Protein AF-V8QLV9-F1 (afdb_monomer)

Nearest PDB structures (foldseek):
  8jwd-assembly1_A  TM=4.977E-01  e=1.646E+00  Escherichia coli O157:H7
  7sqc-assembly1_C3  TM=2.926E-01  e=8.212E+00  Chlamydomonas reinhardtii

Foldseek 3Di:
DLVCLLVLLVVLLVDLQVWQDPVSLVSNVVSLVVVLVLCVPPPVCPVLNVLSVQLVVLSVVCNVCSVVRHRDDPSSSVSSVSNSVSSVVCSVVSVVVVVVVVVVVVVVVVVVVVVD

Solvent-accessible surface area (backbone atoms only — not comparable to full-atom values): 6246 Å² total; per-residue (Å²): 118,68,75,48,48,50,49,48,30,49,52,18,47,55,43,34,74,75,42,45,37,62,67,33,47,49,50,31,53,51,44,52,52,53,50,49,64,73,35,71,86,42,79,92,35,54,68,58,54,56,51,37,55,51,13,52,52,29,49,63,63,41,50,64,37,30,76,69,61,35,71,71,53,66,87,39,49,51,40,38,50,54,36,50,51,49,44,61,67,44,52,66,52,52,53,51,52,52,51,53,53,51,51,54,50,53,54,50,53,52,54,55,62,72,73,109

Mean predicted aligned error: 6.53 Å

Structure (mmCIF, N/CA/C/O backbone):
data_AF-V8QLV9-F1
#
_entry.id   AF-V8QLV9-F1
#
loop_
_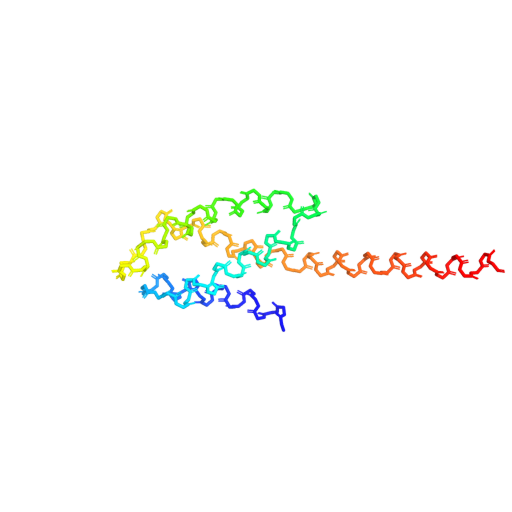atom_site.group_PDB
_atom_site.id
_atom_site.type_symbol
_atom_site.label_atom_id
_atom_site.label_alt_id
_atom_site.label_comp_id
_atom_site.label_asym_id
_atom_site.label_entity_id
_atom_site.label_seq_id
_atom_site.pdbx_PDB_ins_code
_atom_site.Cartn_x
_atom_site.Cartn_y
_atom_site.Cartn_z
_atom_site.occupancy
_atom_site.B_iso_or_equiv
_atom_site.auth_seq_id
_atom_site.auth_comp_id
_atom_site.auth_asym_id
_atom_site.auth_atom_id
_atom_site.pdbx_PDB_model_num
ATOM 1 N N . MET A 1 1 ? 0.088 -15.691 -8.518 1.00 53.34 1 MET A N 1
ATOM 2 C CA . MET A 1 1 ? 1.000 -14.875 -7.690 1.00 53.34 1 MET A CA 1
ATOM 3 C C . MET A 1 1 ? 0.951 -13.373 -7.995 1.00 53.34 1 MET A C 1
ATOM 5 O O . MET A 1 1 ? 1.100 -12.606 -7.061 1.00 53.34 1 MET A O 1
ATOM 9 N N . ARG A 1 2 ? 0.725 -12.909 -9.241 1.00 53.69 2 ARG A N 1
ATOM 10 C CA . ARG A 1 2 ? 0.688 -11.457 -9.559 1.00 53.69 2 ARG A CA 1
ATOM 11 C C . ARG A 1 2 ? -0.672 -10.791 -9.329 1.00 53.69 2 ARG A C 1
ATOM 13 O O . ARG A 1 2 ? -0.755 -9.826 -8.585 1.00 53.69 2 ARG A O 1
ATOM 20 N N . GLY A 1 3 ? -1.747 -11.375 -9.866 1.00 58.56 3 GLY A N 1
ATOM 21 C CA . GLY A 1 3 ? -3.117 -10.923 -9.573 1.00 58.56 3 GLY A CA 1
ATOM 22 C C . GLY A 1 3 ? -3.504 -11.063 -8.097 1.00 58.56 3 GLY A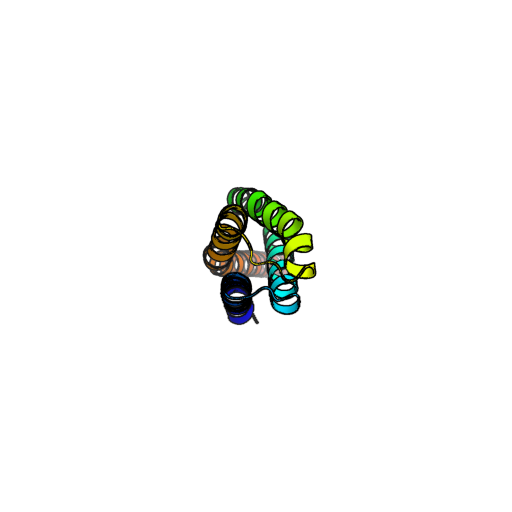 C 1
ATOM 23 O O . GLY A 1 3 ? -4.409 -10.380 -7.637 1.00 58.56 3 GLY A O 1
ATOM 24 N N . THR A 1 4 ? -2.785 -11.901 -7.343 1.00 72.94 4 THR A N 1
ATOM 25 C CA . THR A 1 4 ? -2.970 -12.020 -5.895 1.00 72.94 4 THR A CA 1
ATOM 26 C C . THR A 1 4 ? -2.432 -10.800 -5.156 1.00 72.94 4 THR A C 1
ATOM 28 O O . THR A 1 4 ? -3.107 -10.360 -4.256 1.00 72.94 4 THR A O 1
ATOM 31 N N . VAL A 1 5 ? -1.331 -10.158 -5.565 1.00 82.62 5 VAL A N 1
ATOM 32 C CA . VAL A 1 5 ? -0.765 -9.012 -4.812 1.00 82.62 5 VAL A CA 1
ATOM 33 C C . VAL A 1 5 ? -1.672 -7.781 -4.851 1.00 82.62 5 VAL A C 1
ATOM 35 O O . VAL A 1 5 ? -1.957 -7.205 -3.807 1.00 82.62 5 VAL A O 1
ATOM 38 N N . ALA A 1 6 ? -2.149 -7.384 -6.036 1.00 86.12 6 ALA A N 1
ATOM 39 C CA . ALA A 1 6 ? -3.104 -6.276 -6.166 1.00 86.12 6 ALA A CA 1
ATOM 40 C C . ALA A 1 6 ? -4.391 -6.548 -5.382 1.00 86.12 6 ALA A C 1
ATOM 42 O O . ALA A 1 6 ? -4.874 -5.702 -4.627 1.00 86.12 6 ALA A O 1
ATOM 43 N N . LEU A 1 7 ? -4.926 -7.761 -5.538 1.00 88.62 7 LEU A N 1
ATOM 44 C CA . LEU A 1 7 ? -6.127 -8.186 -4.838 1.00 88.62 7 LEU A CA 1
ATOM 45 C C . LEU A 1 7 ? -5.909 -8.228 -3.321 1.00 88.62 7 LEU A C 1
ATOM 47 O O . LEU A 1 7 ? -6.744 -7.720 -2.584 1.00 88.62 7 LEU A O 1
ATOM 51 N N . ASP A 1 8 ? -4.786 -8.768 -2.855 1.00 88.94 8 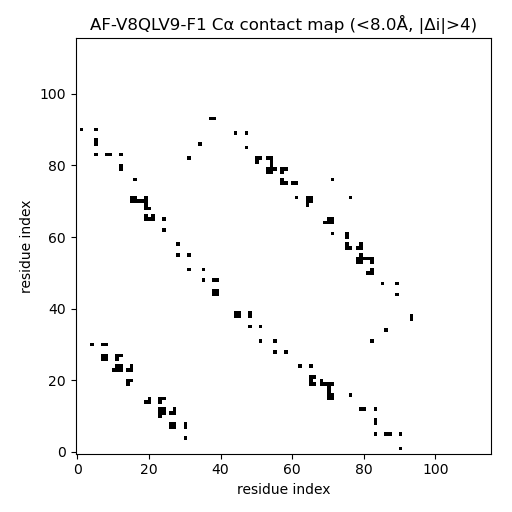ASP A N 1
ATOM 52 C CA . ASP A 1 8 ? -4.430 -8.887 -1.441 1.00 88.94 8 ASP A CA 1
ATOM 53 C C . ASP A 1 8 ? -4.260 -7.505 -0.810 1.00 88.94 8 ASP A C 1
ATOM 55 O O . ASP A 1 8 ? -4.801 -7.261 0.267 1.00 88.94 8 ASP A O 1
ATOM 59 N N . ALA A 1 9 ? -3.590 -6.574 -1.495 1.00 93.12 9 ALA A N 1
ATOM 60 C CA . ALA A 1 9 ? -3.457 -5.193 -1.045 1.00 93.12 9 ALA A CA 1
ATOM 61 C C . ALA A 1 9 ? -4.819 -4.489 -0.969 1.00 93.12 9 ALA A C 1
ATOM 63 O O . ALA A 1 9 ? -5.118 -3.810 0.015 1.00 93.12 9 ALA A O 1
ATOM 64 N N . ARG A 1 10 ? -5.685 -4.679 -1.971 1.00 94.25 10 ARG A N 1
ATOM 65 C CA . ARG A 1 10 ? -7.025 -4.083 -1.974 1.00 94.25 10 ARG A CA 1
ATOM 66 C C . ARG A 1 10 ? -7.928 -4.672 -0.895 1.00 94.25 10 ARG A C 1
ATOM 68 O O . ARG A 1 10 ? -8.606 -3.920 -0.201 1.00 94.25 10 ARG A O 1
ATOM 75 N N . LEU A 1 11 ? -7.914 -5.990 -0.716 1.00 94.69 11 LEU A N 1
ATOM 76 C CA . LEU A 1 11 ? -8.666 -6.656 0.346 1.00 94.69 11 LEU A CA 1
ATOM 77 C C . LEU A 1 11 ? -8.166 -6.218 1.722 1.00 94.69 11 LEU A C 1
ATOM 79 O O . LEU A 1 11 ? -8.973 -5.864 2.576 1.00 94.69 11 LEU A O 1
ATOM 83 N N . ALA A 1 12 ? -6.849 -6.179 1.924 1.00 95.69 12 ALA A N 1
ATOM 84 C CA . ALA A 1 12 ? -6.253 -5.687 3.157 1.00 95.69 12 ALA A CA 1
ATOM 85 C C . ALA A 1 12 ? -6.669 -4.239 3.450 1.00 95.69 12 ALA A C 1
ATOM 87 O O . ALA A 1 12 ? -7.044 -3.934 4.581 1.00 95.69 12 ALA A O 1
ATOM 88 N N . TYR A 1 13 ? -6.669 -3.370 2.434 1.00 97.06 13 TYR A N 1
ATOM 89 C CA . TYR A 1 13 ? -7.134 -1.992 2.560 1.00 97.06 13 TYR A CA 1
ATOM 90 C C . TYR A 1 13 ? -8.611 -1.898 2.968 1.00 97.06 13 TYR A C 1
ATOM 92 O O . TYR A 1 13 ? -8.939 -1.175 3.909 1.00 97.06 13 TYR A O 1
ATOM 100 N N . GLU A 1 14 ? -9.507 -2.635 2.306 1.00 97.56 14 GLU A N 1
ATOM 101 C CA . GLU A 1 14 ? -10.933 -2.608 2.658 1.00 97.56 14 GLU A CA 1
ATOM 102 C C . GLU A 1 14 ? -11.184 -3.154 4.071 1.00 97.56 14 GLU A C 1
ATOM 104 O O . GLU A 1 14 ? -12.032 -2.617 4.785 1.00 97.56 14 GLU A O 1
ATOM 109 N N . VAL A 1 15 ? -10.404 -4.145 4.522 1.00 97.00 15 VAL A N 1
ATOM 110 C CA . VAL A 1 15 ? -10.465 -4.627 5.910 1.00 97.00 15 VAL A CA 1
ATOM 111 C C . VAL A 1 15 ? -10.061 -3.522 6.884 1.00 97.00 15 VAL A C 1
ATOM 113 O O . VAL A 1 15 ? -10.878 -3.171 7.730 1.00 97.00 15 VAL A O 1
ATOM 116 N N . ILE A 1 16 ? -8.871 -2.916 6.749 1.00 95.88 16 ILE A N 1
ATOM 117 C CA . ILE A 1 16 ? -8.402 -1.885 7.703 1.00 95.88 16 ILE A CA 1
ATOM 118 C C . ILE A 1 16 ? -9.273 -0.619 7.699 1.00 95.88 16 ILE A C 1
ATOM 120 O O . ILE A 1 16 ? -9.362 0.101 8.695 1.00 95.88 16 ILE A O 1
ATOM 124 N N . LYS A 1 17 ? -9.929 -0.335 6.571 1.00 96.19 17 LYS A N 1
ATOM 125 C CA . LYS A 1 17 ? -10.890 0.761 6.422 1.00 96.19 17 LYS A CA 1
ATOM 126 C C . LYS A 1 17 ? -12.191 0.494 7.178 1.00 96.19 17 LYS A C 1
ATOM 128 O O . LYS A 1 17 ? -12.804 1.449 7.648 1.00 96.19 17 LYS A O 1
ATOM 133 N N . ALA A 1 18 ? -12.610 -0.765 7.283 1.00 95.12 18 ALA A N 1
ATOM 134 C CA . ALA A 1 18 ? -13.828 -1.158 7.983 1.00 95.12 18 ALA A CA 1
ATOM 135 C C . ALA A 1 18 ? -13.592 -1.441 9.474 1.00 95.12 18 ALA A C 1
ATOM 137 O O . ALA A 1 18 ? -14.437 -1.104 10.300 1.00 95.12 18 ALA A O 1
ATOM 138 N N . THR A 1 19 ? -12.468 -2.071 9.811 1.00 95.12 19 THR A N 1
ATOM 139 C CA . THR A 1 19 ? -12.117 -2.459 11.177 1.00 95.12 19 THR A CA 1
ATOM 140 C C . THR A 1 19 ? -10.600 -2.488 11.361 1.00 95.12 19 THR A C 1
ATOM 142 O O . THR A 1 19 ? -9.882 -2.909 10.455 1.00 95.12 19 THR A O 1
ATOM 145 N N . PRO A 1 20 ? -10.065 -2.119 12.533 1.00 94.06 20 PRO A N 1
ATOM 146 C CA . PRO A 1 20 ? -8.641 -2.262 12.809 1.00 94.06 20 PRO A CA 1
ATOM 147 C C . PRO A 1 20 ? -8.258 -3.742 12.832 1.00 94.06 20 PRO A C 1
ATOM 149 O O . PRO A 1 20 ? -8.801 -4.513 13.622 1.00 94.06 20 PRO A O 1
ATOM 152 N N . ASP A 1 21 ? -7.322 -4.138 11.972 1.00 96.75 21 ASP A N 1
ATOM 153 C CA . ASP A 1 21 ? -6.837 -5.514 11.887 1.00 96.75 21 ASP A CA 1
ATOM 154 C C . ASP A 1 21 ? -5.332 -5.522 11.590 1.00 96.75 21 ASP A C 1
ATOM 156 O O . ASP A 1 21 ? -4.870 -5.018 10.561 1.00 96.75 21 ASP A O 1
ATOM 160 N N . ILE A 1 22 ? -4.553 -6.093 12.513 1.00 95.38 22 ILE A N 1
ATOM 161 C CA . ILE A 1 22 ? -3.088 -6.123 12.424 1.00 95.38 22 ILE A CA 1
ATOM 162 C C . ILE A 1 22 ? -2.586 -7.046 11.308 1.00 95.38 22 ILE A C 1
ATOM 164 O O . ILE A 1 22 ? -1.544 -6.783 10.710 1.00 95.38 22 ILE A O 1
ATOM 168 N N . TYR A 1 23 ? -3.319 -8.114 10.989 1.00 94.94 23 TYR A N 1
ATOM 169 C CA . TYR A 1 23 ? -2.936 -9.043 9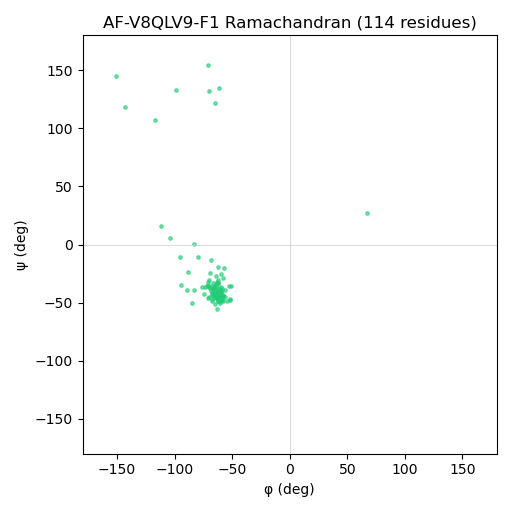.932 1.00 94.94 23 TY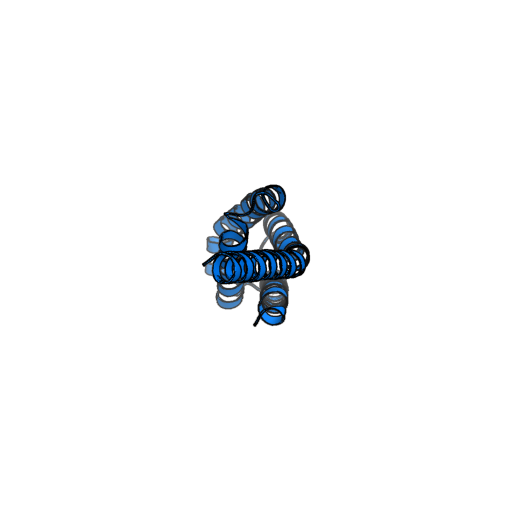R A CA 1
ATOM 170 C C . TYR A 1 23 ? -3.174 -8.426 8.559 1.00 94.94 23 TYR A C 1
ATOM 172 O O . TYR A 1 23 ? -2.314 -8.539 7.687 1.00 94.94 23 TYR A O 1
ATOM 180 N N . ALA A 1 24 ? -4.306 -7.752 8.365 1.00 95.56 24 ALA A N 1
ATOM 181 C CA . ALA A 1 24 ? -4.581 -6.986 7.158 1.00 95.56 24 ALA A CA 1
ATOM 182 C C . ALA A 1 24 ? -3.563 -5.851 6.997 1.00 95.56 24 ALA A C 1
ATOM 184 O O . ALA A 1 24 ? -2.986 -5.696 5.923 1.00 95.56 24 ALA A O 1
ATOM 185 N N . PHE A 1 25 ? -3.254 -5.127 8.075 1.00 96.00 25 PHE A N 1
ATOM 186 C CA . PHE A 1 25 ? -2.223 -4.093 8.056 1.00 96.00 25 PHE A CA 1
ATOM 187 C C . PHE A 1 25 ? -0.850 -4.638 7.633 1.00 96.00 25 PHE A C 1
ATOM 189 O O . PHE A 1 25 ? -0.229 -4.085 6.727 1.00 96.00 25 PHE A O 1
ATOM 196 N N . ASN A 1 26 ? -0.393 -5.749 8.219 1.00 94.12 26 ASN A N 1
ATOM 197 C CA . ASN A 1 26 ? 0.897 -6.347 7.863 1.00 94.12 26 ASN A CA 1
ATOM 198 C C . ASN A 1 26 ? 0.938 -6.802 6.396 1.00 94.12 26 ASN A C 1
ATOM 200 O O . ASN A 1 26 ? 1.906 -6.507 5.702 1.00 94.12 26 ASN A O 1
ATOM 204 N N . ARG A 1 27 ? -0.134 -7.425 5.881 1.00 92.88 27 ARG A N 1
ATOM 205 C CA . ARG A 1 27 ? -0.221 -7.789 4.452 1.00 92.88 27 ARG A CA 1
ATOM 206 C C . ARG A 1 27 ? -0.116 -6.576 3.534 1.00 92.88 27 ARG A C 1
ATOM 208 O O . ARG A 1 27 ? 0.466 -6.661 2.450 1.00 92.88 27 ARG A O 1
ATOM 215 N N . LEU A 1 28 ? -0.689 -5.452 3.956 1.00 93.94 28 LEU A N 1
ATOM 216 C CA . LEU A 1 28 ? -0.603 -4.210 3.208 1.00 93.94 28 LEU A CA 1
ATOM 217 C C . LEU A 1 28 ? 0.836 -3.686 3.196 1.00 93.94 28 LEU A C 1
ATOM 219 O O . LEU A 1 28 ? 1.363 -3.403 2.126 1.00 93.94 28 LEU A O 1
ATOM 223 N N . VAL A 1 29 ? 1.504 -3.650 4.351 1.00 94.00 29 VAL A N 1
ATOM 224 C CA . VAL A 1 29 ? 2.926 -3.280 4.455 1.00 94.00 29 VAL A CA 1
ATOM 225 C C . VAL A 1 29 ? 3.801 -4.166 3.563 1.00 94.00 29 VAL A C 1
ATOM 227 O O . VAL A 1 29 ? 4.624 -3.648 2.810 1.00 94.00 29 VAL A O 1
ATOM 230 N N . ASP A 1 30 ? 3.587 -5.480 3.577 1.00 91.44 30 ASP A N 1
ATOM 231 C CA . ASP A 1 30 ? 4.344 -6.421 2.747 1.00 91.44 30 ASP A CA 1
ATOM 232 C C . ASP A 1 30 ? 4.141 -6.153 1.252 1.00 91.44 30 ASP A C 1
ATOM 234 O O . ASP A 1 30 ? 5.108 -6.107 0.487 1.00 91.44 30 ASP A O 1
ATOM 238 N N . SER A 1 31 ? 2.898 -5.894 0.835 1.00 91.44 31 SER A N 1
ATOM 239 C CA . SER A 1 31 ? 2.574 -5.548 -0.554 1.00 91.44 31 SER A CA 1
ATOM 240 C C . SER A 1 31 ? 3.267 -4.253 -0.984 1.00 91.44 31 SER A C 1
ATOM 242 O O . SER A 1 31 ? 3.830 -4.172 -2.078 1.00 91.44 31 SER A O 1
ATOM 244 N N . PHE A 1 32 ? 3.284 -3.246 -0.109 1.00 91.69 32 PHE A N 1
ATOM 245 C CA . PHE A 1 32 ? 3.946 -1.974 -0.379 1.00 91.69 32 PHE A CA 1
ATOM 246 C C . PHE A 1 32 ? 5.467 -2.119 -0.482 1.00 91.69 32 PHE A C 1
ATOM 248 O O . PHE A 1 32 ? 6.084 -1.582 -1.407 1.00 91.69 32 PHE A O 1
ATOM 255 N N . ASN A 1 33 ? 6.071 -2.887 0.422 1.00 89.94 33 ASN A N 1
ATOM 256 C CA . ASN A 1 33 ? 7.503 -3.162 0.406 1.00 89.94 33 ASN A CA 1
ATOM 257 C C . ASN A 1 33 ? 7.904 -3.923 -0.858 1.00 89.94 33 ASN A C 1
ATOM 259 O O . ASN A 1 33 ? 8.859 -3.538 -1.533 1.00 89.94 33 ASN A O 1
ATOM 263 N N . MET A 1 34 ? 7.144 -4.960 -1.223 1.00 88.12 34 MET A N 1
ATOM 264 C CA . MET A 1 34 ? 7.422 -5.754 -2.418 1.00 88.12 34 MET A CA 1
ATOM 265 C C . MET A 1 34 ? 7.387 -4.889 -3.684 1.00 88.12 34 MET A C 1
ATOM 267 O O . MET A 1 34 ? 8.290 -4.968 -4.515 1.00 88.12 34 MET A O 1
ATOM 271 N N . MET A 1 35 ? 6.381 -4.021 -3.812 1.00 88.69 35 MET A N 1
ATOM 272 C CA . MET A 1 35 ? 6.260 -3.124 -4.962 1.00 88.69 35 MET A CA 1
ATOM 273 C C . MET A 1 35 ? 7.344 -2.044 -4.982 1.00 88.69 35 MET A C 1
ATOM 275 O O . MET A 1 35 ? 7.889 -1.754 -6.045 1.00 88.69 35 MET A O 1
ATOM 279 N N . SER A 1 36 ? 7.725 -1.504 -3.822 1.00 88.50 36 SER A N 1
ATOM 280 C CA . SER A 1 36 ? 8.845 -0.558 -3.720 1.00 88.50 36 SER A CA 1
ATOM 281 C C . SER A 1 36 ? 10.147 -1.184 -4.220 1.00 88.50 36 SER A C 1
ATOM 283 O O . SER A 1 36 ? 10.858 -0.575 -5.015 1.00 88.50 36 SER A O 1
ATOM 285 N N . VAL A 1 37 ? 10.431 -2.431 -3.825 1.00 87.44 37 VAL A N 1
ATOM 286 C CA . VAL A 1 37 ? 11.606 -3.179 -4.301 1.00 87.44 37 VAL A CA 1
ATOM 287 C C . VAL A 1 37 ? 11.531 -3.431 -5.806 1.00 87.44 37 VAL A C 1
ATOM 289 O O . VAL A 1 37 ? 12.531 -3.258 -6.500 1.00 87.44 37 VAL A O 1
ATOM 292 N N . ALA A 1 38 ? 10.357 -3.801 -6.324 1.00 84.94 38 ALA A N 1
ATOM 293 C CA . ALA A 1 38 ? 10.169 -4.053 -7.750 1.00 84.94 38 ALA A CA 1
ATOM 294 C C . ALA A 1 38 ? 10.401 -2.800 -8.615 1.00 84.94 38 ALA A C 1
ATOM 296 O O . ALA A 1 38 ? 10.889 -2.914 -9.737 1.00 84.94 38 ALA A O 1
ATOM 297 N N . MET A 1 39 ? 10.087 -1.611 -8.092 1.00 87.81 39 MET A N 1
ATOM 298 C CA . MET A 1 39 ? 10.256 -0.336 -8.796 1.00 87.81 39 MET A CA 1
ATOM 299 C C . MET A 1 39 ? 11.645 0.300 -8.617 1.00 87.81 39 MET A C 1
ATOM 301 O O . MET A 1 39 ? 12.061 1.075 -9.474 1.00 87.81 39 MET A O 1
ATOM 305 N N . LEU A 1 40 ? 12.375 -0.017 -7.538 1.00 84.06 40 LEU A N 1
ATOM 306 C CA . LEU A 1 40 ? 13.543 0.741 -7.049 1.00 84.06 40 LEU A CA 1
ATOM 307 C C . LEU A 1 40 ? 14.622 1.050 -8.103 1.00 84.06 40 LEU A C 1
ATOM 309 O O . LE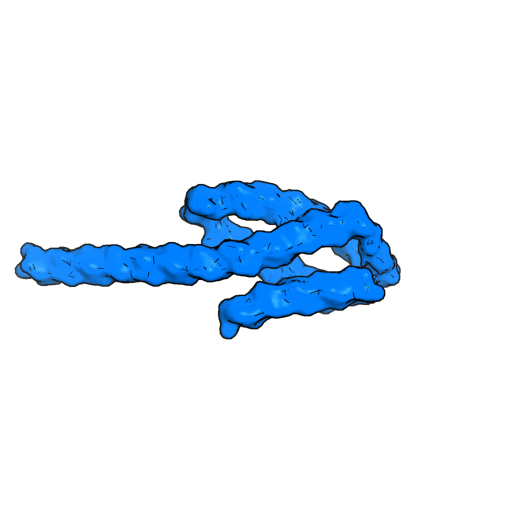U A 1 40 ? 15.241 2.109 -8.056 1.00 84.06 40 LEU A O 1
ATOM 313 N N . ASN A 1 41 ? 14.855 0.132 -9.042 1.00 78.31 41 ASN A N 1
ATOM 314 C CA . ASN A 1 41 ? 15.939 0.239 -10.025 1.00 78.31 41 ASN A CA 1
ATOM 315 C C . ASN A 1 41 ? 15.471 0.645 -11.430 1.00 78.31 41 ASN A C 1
ATOM 317 O O . ASN A 1 41 ? 16.275 0.664 -12.363 1.00 78.31 41 ASN A O 1
ATOM 321 N N . ASP A 1 42 ? 14.191 0.966 -11.607 1.00 82.19 42 ASP A N 1
ATOM 322 C CA . ASP A 1 42 ? 13.625 1.322 -12.902 1.00 82.19 42 ASP A CA 1
ATOM 323 C C . ASP A 1 42 ? 13.110 2.763 -12.882 1.00 82.19 42 ASP A C 1
ATOM 325 O O . ASP A 1 42 ? 12.069 3.085 -12.311 1.00 82.19 42 ASP A O 1
ATOM 329 N N . LYS A 1 43 ? 13.857 3.642 -13.562 1.00 83.38 43 LYS A N 1
ATOM 330 C CA . LYS A 1 43 ? 13.577 5.084 -13.649 1.00 83.38 43 LYS A CA 1
ATOM 331 C C . LYS A 1 43 ? 12.186 5.405 -14.199 1.00 83.38 43 LYS A C 1
ATOM 333 O O . LYS A 1 43 ? 11.684 6.500 -13.977 1.00 83.38 43 LYS A O 1
ATOM 338 N N . ARG A 1 44 ? 11.543 4.472 -14.909 1.00 85.44 44 ARG A N 1
ATOM 339 C CA . ARG A 1 44 ? 10.170 4.649 -15.404 1.00 85.44 44 ARG A CA 1
ATOM 340 C C . ARG A 1 44 ? 9.128 4.673 -14.286 1.00 85.44 44 ARG A C 1
ATOM 342 O O . ARG A 1 44 ? 7.992 5.033 -14.577 1.00 85.44 44 ARG A O 1
ATOM 349 N N . PHE A 1 45 ? 9.498 4.270 -13.068 1.00 89.44 45 PHE A N 1
ATOM 350 C CA . PHE A 1 45 ? 8.624 4.239 -11.894 1.00 89.44 45 PHE A CA 1
ATOM 351 C C . PHE A 1 45 ? 9.010 5.262 -10.810 1.00 89.44 45 PHE A C 1
ATOM 353 O O . PHE A 1 45 ? 8.591 5.147 -9.660 1.00 89.44 45 PHE A O 1
ATOM 360 N N . GLU A 1 46 ? 9.837 6.261 -11.137 1.00 89.62 46 GLU A N 1
ATOM 361 C CA . GLU A 1 46 ? 10.303 7.263 -10.166 1.00 89.62 46 GLU A CA 1
ATOM 362 C C . GLU A 1 46 ? 9.146 8.081 -9.561 1.00 89.62 46 GLU A C 1
ATOM 364 O O . GLU A 1 46 ? 9.139 8.379 -8.364 1.00 89.62 46 GLU A O 1
ATOM 369 N N . LEU A 1 47 ? 8.130 8.408 -10.364 1.00 89.81 47 LEU A N 1
ATOM 370 C CA . LEU A 1 47 ? 6.941 9.115 -9.889 1.00 89.81 47 LEU A CA 1
ATOM 371 C C . LEU A 1 47 ? 6.139 8.253 -8.905 1.00 89.81 47 LEU A C 1
ATOM 373 O O . LEU A 1 47 ? 5.715 8.726 -7.852 1.00 89.81 47 LEU A O 1
ATOM 377 N N . GLU A 1 48 ? 5.958 6.981 -9.229 1.00 92.69 48 GLU A N 1
ATOM 378 C CA . GLU A 1 48 ? 5.214 6.010 -8.441 1.00 92.69 48 GLU A CA 1
ATOM 379 C C . GLU A 1 48 ? 5.920 5.714 -7.114 1.00 92.69 48 GLU A C 1
ATOM 381 O O . GLU A 1 48 ? 5.265 5.679 -6.072 1.00 92.69 48 GLU A O 1
ATOM 386 N N . LEU A 1 49 ? 7.254 5.629 -7.115 1.00 88.88 49 LEU A N 1
ATOM 387 C CA . LEU A 1 49 ? 8.072 5.556 -5.899 1.00 88.88 49 LEU A CA 1
ATOM 388 C C . LEU A 1 49 ? 7.886 6.785 -4.995 1.00 88.88 49 LEU A C 1
ATOM 390 O O . LEU A 1 49 ? 7.765 6.645 -3.776 1.00 88.88 49 LEU A O 1
ATOM 394 N N . ASN A 1 50 ? 7.803 7.987 -5.573 1.00 89.88 50 ASN A N 1
ATOM 395 C CA . ASN A 1 50 ? 7.536 9.205 -4.805 1.00 89.88 50 ASN A CA 1
ATOM 396 C C . ASN A 1 50 ? 6.135 9.194 -4.173 1.00 89.88 50 ASN A C 1
ATOM 398 O O . ASN A 1 50 ? 5.981 9.557 -3.004 1.00 89.88 50 ASN A O 1
ATOM 402 N N . ILE A 1 51 ? 5.117 8.739 -4.913 1.00 90.12 51 ILE A N 1
ATOM 403 C CA . ILE A 1 51 ? 3.748 8.586 -4.395 1.00 90.12 51 ILE A CA 1
ATOM 404 C C . ILE A 1 51 ? 3.723 7.562 -3.250 1.00 90.12 51 ILE A C 1
ATOM 406 O O . ILE A 1 51 ? 3.127 7.817 -2.198 1.00 90.12 51 ILE A O 1
ATOM 410 N N . TYR A 1 52 ? 4.440 6.448 -3.408 1.00 89.88 52 TYR A N 1
ATOM 411 C CA . TYR A 1 52 ? 4.618 5.437 -2.368 1.00 89.88 52 TYR A CA 1
ATOM 412 C C . TYR A 1 52 ? 5.204 6.006 -1.080 1.00 89.88 52 TYR A C 1
ATOM 414 O O . TYR A 1 52 ? 4.727 5.667 -0.003 1.00 89.88 52 TYR A O 1
ATOM 422 N N . GLY A 1 53 ? 6.160 6.933 -1.160 1.00 89.62 53 GLY A N 1
ATOM 423 C CA . GLY A 1 53 ? 6.711 7.597 0.025 1.00 89.62 53 GLY A CA 1
ATOM 424 C C . GLY A 1 53 ? 5.660 8.328 0.878 1.00 89.62 53 GLY A C 1
ATOM 425 O O . GLY A 1 53 ? 5.810 8.445 2.096 1.00 89.62 53 GLY A O 1
ATOM 426 N N . GLY A 1 54 ? 4.569 8.813 0.276 1.00 91.00 54 GLY A N 1
ATOM 427 C CA . GLY A 1 54 ? 3.420 9.353 1.013 1.00 91.00 54 GLY A CA 1
ATOM 428 C C . GLY A 1 54 ? 2.619 8.266 1.732 1.00 91.00 54 GLY A C 1
ATOM 429 O O . GLY A 1 54 ? 2.305 8.401 2.914 1.00 91.00 54 GLY A O 1
ATOM 430 N N . ALA A 1 55 ? 2.335 7.169 1.037 1.00 93.12 55 ALA A N 1
ATOM 431 C CA . ALA A 1 55 ? 1.578 6.050 1.580 1.00 93.12 55 ALA A CA 1
ATOM 432 C C . ALA A 1 55 ? 2.339 5.286 2.679 1.00 93.12 55 ALA A C 1
ATOM 434 O O . ALA A 1 55 ? 1.750 4.948 3.701 1.00 93.12 55 ALA A O 1
ATOM 435 N N . THR A 1 56 ? 3.650 5.079 2.525 1.00 92.56 56 THR A N 1
ATOM 436 C CA . THR A 1 56 ? 4.497 4.412 3.525 1.00 92.56 56 THR A CA 1
ATOM 437 C C . THR A 1 56 ? 4.555 5.204 4.828 1.00 92.56 56 THR A C 1
ATOM 439 O O . THR A 1 56 ? 4.415 4.623 5.900 1.00 92.56 56 THR A O 1
ATOM 442 N N . ARG A 1 57 ? 4.659 6.539 4.759 1.00 94.50 57 ARG A N 1
ATOM 443 C CA . ARG A 1 57 ? 4.574 7.391 5.959 1.00 94.50 57 ARG A CA 1
ATOM 444 C C . ARG A 1 57 ? 3.220 7.260 6.655 1.00 94.50 57 ARG A C 1
ATOM 446 O O . ARG A 1 57 ? 3.174 7.112 7.872 1.00 94.50 57 ARG A O 1
ATOM 453 N N . ALA A 1 58 ? 2.128 7.242 5.889 1.00 95.62 58 ALA A N 1
ATOM 454 C CA . ALA A 1 58 ? 0.797 7.0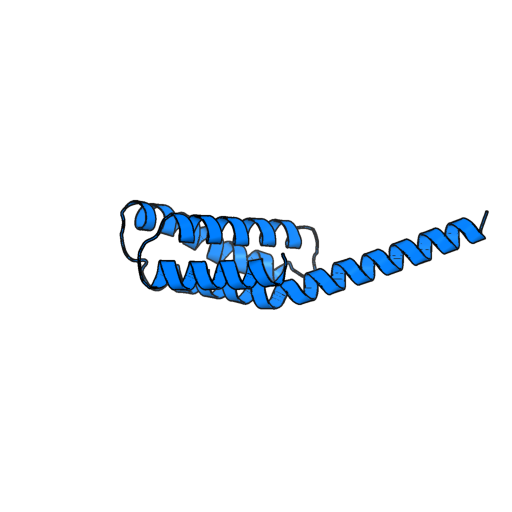28 6.449 1.00 95.62 58 ALA A CA 1
ATOM 455 C C . ALA A 1 58 ? 0.640 5.633 7.084 1.00 95.62 58 ALA A C 1
ATOM 457 O O . ALA A 1 58 ? -0.017 5.517 8.117 1.00 95.62 58 ALA A O 1
ATOM 458 N N . LEU A 1 59 ? 1.257 4.588 6.515 1.00 95.00 59 LEU A N 1
ATOM 459 C CA . LEU A 1 59 ? 1.300 3.248 7.114 1.00 95.00 59 LEU A CA 1
ATOM 460 C C . LEU A 1 59 ? 2.077 3.243 8.435 1.00 95.00 59 LEU A C 1
ATOM 462 O O . LEU A 1 59 ? 1.599 2.676 9.417 1.00 95.00 59 LEU A O 1
ATOM 466 N N . ASP A 1 60 ? 3.232 3.903 8.494 1.00 95.31 60 ASP A N 1
ATOM 467 C CA . ASP A 1 60 ? 4.013 3.994 9.730 1.00 95.31 60 ASP A CA 1
ATOM 468 C C . ASP A 1 60 ? 3.258 4.739 10.839 1.00 95.31 60 ASP A C 1
ATOM 470 O O . ASP A 1 60 ? 3.232 4.277 11.982 1.00 95.31 60 ASP A O 1
ATOM 474 N N . GLU A 1 61 ? 2.563 5.830 10.506 1.00 94.81 61 GLU A N 1
ATOM 475 C CA . GLU A 1 61 ? 1.683 6.536 11.446 1.00 94.81 61 GLU A CA 1
ATOM 476 C C . GLU A 1 61 ? 0.470 5.685 11.865 1.00 94.81 61 GLU A C 1
ATOM 478 O O . GLU A 1 61 ? 0.059 5.706 13.027 1.00 94.81 61 GLU A O 1
ATOM 483 N N . ALA A 1 62 ? -0.091 4.895 10.945 1.00 94.94 62 ALA A N 1
ATOM 484 C CA . ALA A 1 62 ? -1.225 4.011 11.203 1.00 94.94 62 ALA A CA 1
ATOM 485 C C . ALA A 1 62 ? -0.877 2.824 12.117 1.00 94.94 62 ALA A C 1
ATOM 487 O O . ALA A 1 62 ? -1.765 2.304 12.796 1.00 94.94 62 ALA A O 1
ATOM 488 N N . ARG A 1 63 ? 0.396 2.411 12.180 1.00 95.19 63 ARG A N 1
ATOM 489 C CA . ARG A 1 63 ? 0.857 1.243 12.951 1.00 95.19 63 ARG A CA 1
ATOM 490 C C . ARG A 1 63 ? 0.402 1.280 14.410 1.00 95.19 63 ARG A C 1
ATOM 492 O O . ARG A 1 63 ? -0.085 0.278 14.929 1.00 95.19 63 ARG A O 1
ATOM 499 N N . THR A 1 64 ? 0.562 2.423 15.075 1.00 93.94 64 THR A N 1
ATOM 500 C CA . THR A 1 64 ? 0.220 2.572 16.500 1.00 93.94 64 THR A CA 1
ATOM 501 C C . THR A 1 64 ? -1.289 2.532 16.732 1.00 93.94 64 THR A C 1
ATOM 503 O O . THR A 1 64 ? -1.741 1.937 17.706 1.00 93.94 64 THR A O 1
ATOM 506 N N . LEU A 1 65 ? -2.072 3.095 15.808 1.00 95.44 65 LEU A N 1
ATOM 507 C CA . LEU A 1 65 ? -3.533 3.096 15.867 1.00 95.44 65 LEU A CA 1
ATOM 508 C C . LEU A 1 65 ? -4.110 1.698 15.631 1.00 95.44 65 LEU A C 1
ATOM 510 O O . LEU A 1 65 ? -4.954 1.257 16.407 1.00 95.44 65 LEU A O 1
ATOM 514 N N . ILE A 1 66 ? -3.608 0.971 14.626 1.00 96.00 66 ILE A N 1
ATOM 515 C CA . ILE A 1 66 ? -4.014 -0.418 14.374 1.00 96.00 66 ILE A CA 1
ATOM 516 C C . ILE A 1 66 ? -3.667 -1.308 15.571 1.00 96.00 66 ILE A C 1
ATOM 518 O O 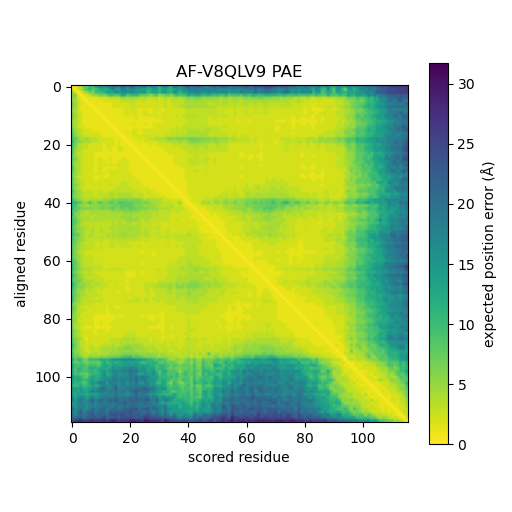. ILE A 1 66 ? -4.513 -2.081 16.016 1.00 96.00 66 ILE A O 1
ATOM 52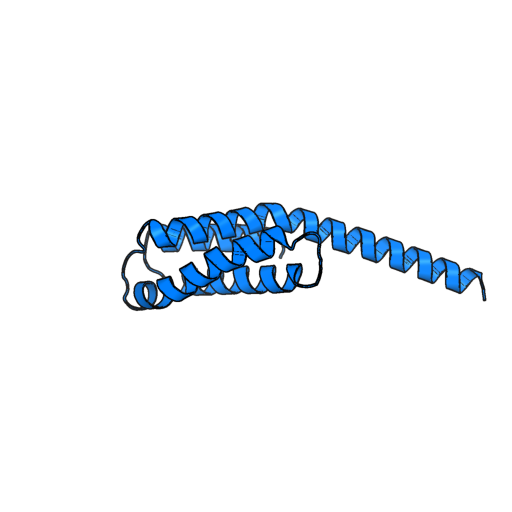2 N N . ALA A 1 67 ? -2.462 -1.174 16.136 1.00 93.75 67 ALA A N 1
ATOM 523 C CA . ALA A 1 67 ? -2.055 -1.939 17.316 1.00 93.75 67 ALA A CA 1
ATOM 524 C C . ALA A 1 67 ? -2.925 -1.640 18.551 1.00 93.75 67 ALA A C 1
ATOM 526 O O . ALA A 1 67 ? -3.142 -2.521 19.379 1.00 93.75 67 ALA A O 1
ATOM 527 N N . ALA A 1 68 ? -3.447 -0.416 18.661 1.00 94.81 68 ALA A N 1
ATOM 528 C CA . ALA A 1 68 ? -4.370 -0.007 19.714 1.00 94.81 68 ALA A CA 1
ATOM 529 C C . ALA A 1 68 ? -5.842 -0.372 19.430 1.00 94.81 68 ALA A C 1
ATOM 531 O O . ALA A 1 68 ? -6.711 -0.042 20.235 1.00 94.81 68 ALA A O 1
ATOM 532 N N . GLY A 1 69 ? -6.147 -1.018 18.297 1.00 95.38 69 GLY A N 1
ATOM 533 C CA . GLY A 1 69 ? -7.523 -1.334 17.906 1.00 95.38 69 GLY A CA 1
ATOM 534 C C . GLY A 1 69 ? -8.359 -0.093 17.576 1.00 95.38 69 GLY A C 1
ATOM 535 O O . GLY A 1 69 ? -9.576 -0.105 17.746 1.00 95.38 69 GLY A O 1
ATOM 536 N N . VAL A 1 70 ? -7.719 0.993 17.135 1.00 96.06 70 VAL A N 1
ATOM 537 C CA . VAL A 1 70 ? -8.367 2.267 16.809 1.00 96.06 70 VAL A CA 1
ATOM 538 C C . VAL A 1 70 ? -8.591 2.376 15.305 1.00 96.06 70 VAL A C 1
ATOM 540 O O . VAL A 1 70 ? -7.683 2.143 14.506 1.00 96.06 70 VAL A O 1
ATOM 543 N N . GLN A 1 71 ? -9.804 2.781 14.920 1.00 95.62 71 GLN A N 1
ATOM 544 C CA . GLN A 1 71 ? -10.156 3.001 13.520 1.00 95.62 71 GLN A CA 1
ATOM 545 C C . GLN A 1 71 ? -9.295 4.098 12.894 1.00 95.62 71 GLN A C 1
ATOM 547 O O . GLN A 1 71 ? -9.111 5.176 13.466 1.00 95.62 71 GLN A O 1
ATOM 552 N N . LEU A 1 72 ? -8.789 3.832 11.689 1.00 95.50 72 LEU A N 1
ATOM 553 C CA . LEU A 1 72 ? -7.943 4.791 10.995 1.00 95.50 72 LEU A CA 1
ATOM 554 C C . LEU A 1 72 ? -8.756 6.007 10.528 1.00 95.50 72 LEU A C 1
ATOM 556 O O . LEU A 1 72 ? -9.804 5.848 9.898 1.00 95.50 72 LEU A O 1
ATOM 560 N N . PRO A 1 73 ? -8.277 7.236 10.786 1.00 95.94 73 PRO A N 1
ATOM 561 C CA . PRO A 1 73 ? -8.905 8.440 10.268 1.00 95.94 73 PRO A CA 1
ATOM 562 C C . PRO A 1 73 ? -8.683 8.570 8.755 1.00 95.94 73 PRO A C 1
ATOM 564 O O . PRO A 1 73 ? -7.661 8.137 8.219 1.00 95.94 73 PRO A O 1
ATOM 567 N N . ALA A 1 74 ? -9.589 9.280 8.076 1.00 94.50 74 ALA A N 1
ATOM 568 C CA . ALA A 1 74 ? -9.532 9.501 6.627 1.00 94.50 74 ALA A CA 1
ATOM 569 C C . ALA A 1 74 ? -8.182 10.065 6.141 1.00 94.50 74 ALA A C 1
ATOM 571 O O . ALA A 1 74 ? -7.684 9.658 5.097 1.00 94.50 74 ALA A O 1
ATOM 572 N N . ARG A 1 75 ? -7.539 10.934 6.937 1.00 95.44 75 ARG A N 1
ATOM 573 C CA . ARG A 1 75 ? -6.218 11.506 6.615 1.00 95.44 75 ARG A CA 1
ATOM 574 C C . ARG A 1 75 ? -5.101 10.465 6.451 1.00 95.44 75 ARG A C 1
ATOM 576 O O . ARG A 1 75 ? -4.134 10.750 5.760 1.00 95.44 75 ARG A O 1
ATOM 583 N N . LEU A 1 76 ? -5.228 9.293 7.082 1.00 96.25 76 LEU A N 1
ATOM 584 C CA . LEU A 1 76 ? -4.294 8.173 6.918 1.00 96.25 76 LEU A CA 1
ATOM 585 C C . LEU A 1 76 ? -4.784 7.192 5.850 1.00 96.25 76 LEU A C 1
ATOM 587 O O . LEU A 1 76 ? -3.980 6.655 5.097 1.00 96.25 76 LEU A O 1
ATOM 591 N N . LEU A 1 77 ? -6.101 6.993 5.739 1.00 96.12 77 LEU A N 1
ATOM 592 C CA . LEU A 1 77 ? -6.683 6.093 4.742 1.00 96.12 77 LEU A CA 1
ATOM 593 C C . LEU A 1 77 ? -6.500 6.588 3.302 1.00 96.12 77 LEU A C 1
ATOM 595 O O . LEU A 1 77 ? -6.307 5.762 2.414 1.00 96.12 77 LEU A O 1
ATOM 599 N N . GLU A 1 78 ? -6.554 7.898 3.051 1.00 95.88 78 GLU A N 1
ATOM 600 C CA . GLU A 1 78 ? -6.441 8.452 1.695 1.00 95.88 78 GLU A CA 1
ATOM 601 C C . GLU A 1 78 ? -5.062 8.217 1.049 1.00 95.88 78 GLU A C 1
ATOM 603 O O . GLU A 1 78 ? -5.021 7.648 -0.044 1.00 95.88 78 GLU A O 1
ATOM 608 N N . PRO A 1 79 ? -3.922 8.547 1.691 1.00 95.62 79 PRO A N 1
ATOM 609 C CA . PRO A 1 79 ? -2.606 8.229 1.134 1.00 95.62 79 PRO A CA 1
ATOM 610 C C . PRO A 1 79 ? -2.402 6.727 0.902 1.00 95.62 79 PRO A C 1
ATOM 612 O O . PRO A 1 79 ? -1.843 6.332 -0.119 1.00 95.62 79 PRO A O 1
ATOM 615 N N . ILE A 1 80 ? -2.899 5.884 1.812 1.00 96.19 80 ILE A N 1
ATOM 616 C CA . ILE A 1 80 ? -2.824 4.424 1.678 1.00 96.19 80 ILE A CA 1
ATOM 617 C C . ILE A 1 80 ? -3.627 3.956 0.456 1.00 96.19 80 ILE A C 1
ATOM 619 O O . ILE A 1 80 ? -3.121 3.177 -0.350 1.00 96.19 80 ILE A O 1
ATOM 623 N N . ARG A 1 81 ? -4.848 4.473 0.269 1.00 96.81 81 ARG A N 1
ATOM 624 C CA . ARG A 1 81 ? -5.698 4.180 -0.896 1.00 96.81 81 ARG A CA 1
ATOM 625 C C . ARG A 1 81 ? -5.005 4.536 -2.205 1.00 96.81 81 ARG A C 1
ATOM 627 O O . ARG A 1 81 ? -5.047 3.757 -3.152 1.00 96.81 81 ARG A O 1
ATOM 634 N N . ILE A 1 82 ? -4.366 5.706 -2.253 1.00 95.62 82 ILE A N 1
ATOM 635 C CA . ILE A 1 82 ? -3.605 6.153 -3.424 1.00 95.62 82 ILE A CA 1
ATOM 636 C C . ILE A 1 82 ? -2.480 5.160 -3.722 1.00 95.62 82 ILE A C 1
ATOM 638 O O . ILE A 1 82 ? -2.363 4.712 -4.857 1.00 95.62 82 ILE A O 1
ATOM 642 N N . GLY A 1 83 ? -1.709 4.752 -2.713 1.00 94.88 83 GLY A N 1
ATOM 643 C CA . GLY A 1 83 ? -0.660 3.751 -2.896 1.00 94.88 83 GLY A CA 1
ATOM 644 C C . GLY A 1 83 ? -1.186 2.403 -3.408 1.00 94.88 83 GLY A C 1
ATOM 645 O O . GLY A 1 83 ? -0.592 1.823 -4.309 1.00 94.88 83 GLY A O 1
ATOM 646 N N . VAL A 1 84 ? -2.344 1.942 -2.916 1.00 95.44 84 VAL A N 1
ATOM 647 C CA . VAL A 1 84 ? -3.002 0.725 -3.429 1.00 95.44 84 VAL A CA 1
ATOM 648 C C . VAL A 1 84 ? -3.401 0.878 -4.896 1.00 95.44 84 VAL A C 1
ATOM 650 O O . VAL A 1 84 ? -3.233 -0.056 -5.669 1.00 95.44 84 VAL A O 1
ATOM 653 N N . ASN A 1 85 ? -3.890 2.044 -5.316 1.00 94.50 85 ASN A N 1
ATOM 654 C CA . ASN A 1 85 ? -4.215 2.271 -6.727 1.00 94.50 85 ASN A CA 1
ATOM 655 C C . ASN A 1 85 ? -2.965 2.246 -7.614 1.00 94.50 85 ASN A C 1
ATOM 657 O O . ASN A 1 85 ? -3.003 1.693 -8.709 1.00 94.50 85 ASN A O 1
ATOM 661 N N . VAL A 1 86 ? -1.842 2.775 -7.123 1.00 92.94 86 VAL A N 1
ATOM 662 C CA . VAL A 1 86 ? -0.567 2.704 -7.846 1.00 92.94 86 VAL A CA 1
ATOM 663 C C . VAL A 1 86 ? -0.119 1.248 -8.044 1.00 92.94 86 VAL A C 1
ATOM 665 O O . VAL A 1 86 ? 0.432 0.938 -9.097 1.00 92.94 86 VAL A O 1
ATOM 668 N N . ILE A 1 87 ? -0.407 0.327 -7.109 1.00 91.31 87 ILE A N 1
ATOM 669 C CA . ILE A 1 87 ? -0.144 -1.117 -7.305 1.00 91.31 87 ILE A CA 1
ATOM 670 C C . ILE A 1 87 ? -0.813 -1.621 -8.586 1.00 91.31 87 ILE A C 1
ATOM 672 O O . ILE A 1 87 ? -0.161 -2.279 -9.400 1.00 91.31 87 ILE A O 1
ATOM 676 N N . ASP A 1 88 ? -2.093 -1.301 -8.774 1.00 88.44 88 ASP A N 1
ATOM 677 C CA . ASP A 1 88 ? -2.850 -1.748 -9.946 1.00 88.44 88 ASP A CA 1
ATOM 678 C C . ASP A 1 88 ? -2.305 -1.166 -11.248 1.00 88.44 88 ASP A C 1
ATOM 680 O O . ASP A 1 88 ? -2.289 -1.845 -12.274 1.00 88.44 88 ASP A O 1
ATOM 684 N N . GLU A 1 89 ? -1.863 0.090 -11.216 1.00 88.75 89 GLU A N 1
ATOM 685 C CA . GLU A 1 89 ? -1.334 0.785 -12.389 1.00 88.75 89 GLU A CA 1
ATOM 686 C C . GLU A 1 89 ? 0.064 0.282 -12.773 1.00 88.75 89 GLU A C 1
ATOM 688 O O . GLU A 1 89 ? 0.397 0.176 -13.958 1.00 88.75 89 GLU A O 1
ATOM 693 N N . VAL A 1 90 ? 0.896 -0.038 -11.781 1.00 88.75 90 VAL A N 1
ATOM 694 C CA . VAL A 1 90 ? 2.302 -0.409 -11.976 1.00 88.75 90 VAL A CA 1
ATOM 695 C C . VAL A 1 90 ? 2.470 -1.879 -12.341 1.00 88.75 90 VAL A C 1
ATOM 697 O O . VAL A 1 90 ? 3.308 -2.195 -13.188 1.00 88.75 90 VAL A O 1
ATOM 700 N N . LEU A 1 91 ? 1.694 -2.788 -11.742 1.00 85.62 91 LEU A N 1
ATOM 701 C CA . LEU A 1 91 ? 1.860 -4.233 -11.947 1.00 85.62 91 LEU A CA 1
ATOM 702 C C . LEU A 1 91 ? 1.882 -4.652 -13.432 1.00 85.62 91 LEU A C 1
ATOM 704 O O . LEU A 1 91 ? 2.818 -5.354 -13.825 1.00 85.62 91 LEU A O 1
ATOM 708 N N . PRO A 1 92 ? 0.949 -4.200 -14.296 1.00 84.06 92 PRO A N 1
ATOM 709 C CA . PRO A 1 92 ? 0.983 -4.538 -15.720 1.00 84.06 92 PRO A CA 1
ATOM 710 C C . PRO A 1 92 ? 2.241 -4.019 -16.431 1.00 84.06 92 PRO A C 1
ATOM 712 O O . PRO A 1 92 ? 2.756 -4.654 -17.351 1.00 84.06 92 PRO A O 1
ATOM 715 N N . ARG A 1 93 ? 2.759 -2.860 -16.006 1.00 87.06 93 ARG A N 1
ATOM 716 C CA . ARG A 1 93 ? 3.937 -2.215 -16.606 1.00 87.06 93 ARG A CA 1
ATOM 717 C C . ARG A 1 93 ? 5.239 -2.902 -16.200 1.00 87.06 93 ARG A C 1
ATOM 719 O O . ARG A 1 93 ? 6.134 -3.013 -17.037 1.00 87.06 93 ARG A O 1
ATOM 726 N N . LEU A 1 94 ? 5.341 -3.382 -14.958 1.00 81.75 94 LEU A N 1
ATOM 727 C CA . LEU A 1 94 ? 6.477 -4.186 -14.484 1.00 81.75 94 LEU A CA 1
ATOM 728 C C . LEU A 1 94 ? 6.619 -5.484 -15.286 1.00 81.75 94 LEU A C 1
ATOM 730 O O . LEU A 1 94 ? 7.724 -5.868 -15.669 1.00 81.75 94 LEU A O 1
ATOM 734 N N . ASP A 1 95 ? 5.498 -6.130 -15.595 1.00 71.00 95 ASP A N 1
ATOM 735 C CA . ASP A 1 95 ? 5.491 -7.368 -16.368 1.00 71.00 95 ASP A CA 1
ATOM 736 C C . ASP A 1 95 ? 5.988 -7.153 -17.802 1.00 71.00 95 ASP A C 1
ATOM 738 O O . ASP A 1 95 ? 6.851 -7.895 -18.278 1.00 71.00 95 ASP A O 1
ATOM 742 N N . LEU A 1 96 ? 5.506 -6.101 -18.471 1.00 69.19 96 LEU A N 1
ATOM 743 C CA . LEU A 1 96 ? 5.959 -5.727 -19.815 1.00 69.19 96 LEU A CA 1
ATOM 744 C C . LEU A 1 96 ? 7.442 -5.344 -19.837 1.00 69.19 96 LEU A C 1
ATOM 746 O O . LEU A 1 96 ? 8.174 -5.735 -20.744 1.00 69.19 96 LEU A O 1
ATOM 750 N N . ALA A 1 97 ? 7.899 -4.609 -18.823 1.00 68.44 97 ALA A N 1
ATOM 751 C CA . ALA A 1 97 ? 9.300 -4.257 -18.645 1.00 68.44 97 ALA A CA 1
ATOM 752 C C . ALA A 1 97 ? 10.202 -5.494 -18.540 1.00 68.44 97 ALA A C 1
ATOM 754 O O . ALA A 1 97 ? 11.232 -5.571 -19.212 1.00 68.44 97 ALA A O 1
ATOM 755 N N . TYR A 1 98 ? 9.805 -6.463 -17.715 1.00 73.69 98 TYR A N 1
ATOM 756 C CA . TYR A 1 98 ? 10.541 -7.709 -17.539 1.00 73.69 98 TYR A CA 1
ATOM 757 C C . TYR A 1 98 ? 10.578 -8.539 -18.830 1.00 73.69 98 TYR A C 1
ATOM 759 O O . TYR A 1 98 ? 11.637 -9.042 -19.211 1.00 73.69 98 TYR A O 1
ATOM 767 N N . LEU A 1 99 ? 9.443 -8.648 -19.528 1.00 66.62 99 LEU A N 1
ATOM 768 C CA . LEU A 1 99 ? 9.331 -9.355 -20.807 1.00 66.62 99 LEU A CA 1
ATOM 769 C C . LEU A 1 99 ? 10.235 -8.732 -21.882 1.00 66.62 99 LEU A C 1
ATOM 771 O O . LEU A 1 99 ? 11.042 -9.444 -22.476 1.00 66.62 99 LEU A O 1
ATOM 775 N N . ALA A 1 100 ? 10.175 -7.411 -22.068 1.00 68.31 100 ALA A N 1
ATOM 776 C CA . ALA A 1 100 ? 10.985 -6.705 -23.063 1.00 68.31 100 ALA A CA 1
ATOM 777 C C . ALA A 1 100 ? 12.497 -6.835 -22.800 1.00 68.31 100 ALA A C 1
ATOM 779 O O . ALA A 1 100 ? 13.281 -7.065 -23.721 1.00 68.31 100 ALA A O 1
ATOM 780 N N . ASN A 1 101 ? 12.920 -6.735 -21.535 1.00 71.94 101 ASN A N 1
ATOM 781 C CA . ASN A 1 101 ? 14.327 -6.903 -21.157 1.00 71.94 101 ASN A CA 1
ATOM 782 C C . ASN A 1 101 ? 14.816 -8.342 -21.373 1.00 71.94 101 ASN A C 1
ATOM 784 O O . ASN A 1 101 ? 15.955 -8.559 -21.797 1.00 71.94 101 ASN A O 1
ATOM 788 N N . SER A 1 102 ? 13.956 -9.325 -21.102 1.00 70.12 102 SER A N 1
ATOM 789 C CA . SER A 1 102 ? 14.257 -10.740 -21.333 1.00 70.12 102 SER A CA 1
ATOM 790 C C . SER A 1 102 ? 14.419 -11.040 -22.828 1.00 70.12 102 SER A C 1
ATOM 792 O O . SER A 1 102 ? 15.368 -11.721 -23.214 1.00 70.12 102 SER A O 1
ATOM 794 N N . GLU A 1 103 ? 13.555 -10.477 -23.679 1.00 66.88 103 GLU A N 1
ATOM 795 C CA . GLU A 1 103 ? 13.646 -10.603 -25.139 1.00 66.88 103 GLU A CA 1
ATOM 796 C C . GLU A 1 103 ? 14.939 -9.984 -25.685 1.00 66.88 103 GLU A C 1
ATOM 798 O O . GLU A 1 103 ? 15.677 -10.638 -26.423 1.00 66.88 103 GLU A O 1
ATOM 803 N N . LEU A 1 104 ? 15.269 -8.757 -25.267 1.00 73.75 104 LEU A N 1
ATOM 804 C CA . LEU A 1 104 ? 16.501 -8.085 -25.687 1.00 73.75 104 LEU A CA 1
ATOM 805 C C . LEU A 1 104 ? 17.749 -8.890 -25.294 1.00 73.75 104 LEU A C 1
ATOM 807 O O . LEU A 1 104 ? 18.682 -9.024 -26.087 1.00 73.75 104 LEU A O 1
ATOM 811 N N . THR A 1 105 ? 17.751 -9.445 -24.080 1.00 76.31 105 THR A N 1
ATOM 812 C CA . THR A 1 105 ? 18.843 -10.292 -23.586 1.00 76.31 105 THR A CA 1
ATOM 813 C C . THR A 1 105 ? 18.981 -11.547 -24.442 1.00 76.31 105 THR A C 1
ATOM 815 O O . THR A 1 105 ? 20.074 -11.824 -24.929 1.00 76.31 105 THR A O 1
ATOM 818 N N . ALA A 1 106 ? 17.878 -12.256 -24.706 1.00 74.75 106 ALA A N 1
ATOM 819 C CA . ALA A 1 106 ? 17.880 -13.456 -25.539 1.00 74.75 106 ALA A CA 1
ATOM 820 C C . ALA A 1 106 ? 18.394 -13.177 -26.962 1.00 74.75 106 ALA A C 1
ATOM 822 O O . ALA A 1 106 ? 19.235 -13.917 -27.473 1.00 74.75 106 ALA A O 1
ATOM 823 N N . VAL A 1 107 ? 17.953 -12.080 -27.587 1.00 80.38 107 VAL A N 1
ATOM 824 C CA . VAL A 1 107 ? 18.421 -11.669 -28.921 1.00 80.38 107 VAL A CA 1
ATOM 825 C C . VAL A 1 107 ? 19.923 -11.386 -28.926 1.00 80.38 107 VAL A C 1
ATOM 827 O O . VAL A 1 107 ? 20.619 -11.797 -29.854 1.00 80.38 107 VAL A O 1
ATOM 830 N N . ASN A 1 108 ? 20.439 -10.696 -27.908 1.00 77.44 108 ASN A N 1
ATOM 831 C CA . ASN A 1 108 ? 21.866 -10.392 -27.817 1.00 77.44 108 ASN A CA 1
ATOM 832 C C . ASN A 1 108 ? 22.704 -11.656 -27.593 1.00 77.44 108 ASN A C 1
ATOM 834 O O . ASN A 1 108 ? 23.699 -11.843 -28.286 1.00 77.44 108 ASN A O 1
ATOM 838 N N . THR A 1 109 ? 22.258 -12.573 -26.730 1.00 80.38 109 THR A N 1
ATOM 839 C CA . THR A 1 109 ? 22.925 -13.868 -26.534 1.00 80.38 109 THR A CA 1
ATOM 840 C C . THR A 1 109 ? 22.994 -14.674 -27.832 1.00 80.38 109 THR A C 1
ATOM 842 O O . THR A 1 109 ? 24.051 -15.200 -28.170 1.00 80.38 109 THR A O 1
ATOM 845 N N . VAL A 1 110 ? 21.904 -14.730 -28.607 1.00 77.25 110 VAL A N 1
ATOM 846 C CA . VAL A 1 110 ? 21.899 -15.414 -29.912 1.00 77.25 110 VAL A CA 1
ATOM 847 C C . VAL A 1 110 ? 22.856 -14.738 -30.898 1.00 77.25 110 VAL A C 1
ATOM 849 O O . VAL A 1 110 ? 23.610 -15.425 -31.583 1.00 77.25 110 VAL A O 1
ATOM 852 N N . LYS A 1 111 ? 22.883 -13.400 -30.955 1.00 71.81 111 LYS A N 1
ATOM 853 C CA . LYS A 1 111 ? 23.823 -12.660 -31.815 1.00 71.81 111 LYS A CA 1
ATOM 854 C C . LYS A 1 111 ? 25.283 -12.936 -31.463 1.00 71.81 111 LYS A C 1
ATOM 856 O O . LYS A 1 111 ? 26.096 -13.063 -32.375 1.00 71.81 111 LYS A O 1
ATOM 861 N N . ASP A 1 112 ? 25.608 -13.040 -30.179 1.00 72.00 112 ASP A N 1
ATOM 862 C CA . ASP A 1 112 ? 26.966 -13.342 -29.723 1.00 72.00 112 ASP A CA 1
ATOM 863 C C . ASP A 1 112 ? 27.359 -14.796 -30.025 1.00 72.00 112 ASP A C 1
ATOM 865 O O . ASP A 1 112 ? 28.495 -15.057 -30.412 1.00 72.00 112 ASP A O 1
ATOM 869 N N . MET A 1 113 ? 26.413 -15.740 -29.949 1.00 69.94 113 MET A N 1
ATOM 870 C CA . MET A 1 113 ? 26.636 -17.129 -30.370 1.00 69.94 113 MET A CA 1
ATOM 871 C C . MET A 1 113 ? 26.859 -17.272 -31.881 1.00 69.94 113 MET A C 1
ATOM 873 O O . MET A 1 113 ? 27.619 -18.136 -32.288 1.00 69.94 113 MET A O 1
ATOM 877 N N . MET A 1 114 ? 26.218 -16.442 -32.711 1.00 70.56 114 MET A N 1
ATOM 878 C CA . MET A 1 114 ? 26.392 -16.469 -34.174 1.00 70.56 114 MET A CA 1
ATOM 879 C C . MET A 1 114 ? 27.665 -15.753 -34.660 1.00 70.56 114 MET A C 1
ATOM 881 O O . MET A 1 114 ? 27.989 -15.825 -35.844 1.00 70.56 114 MET A O 1
ATOM 885 N N . ARG A 1 115 ? 28.346 -15.007 -33.780 1.00 68.94 115 ARG A N 1
ATOM 886 C CA . ARG A 1 115 ? 29.590 -14.278 -34.081 1.00 68.94 115 ARG A CA 1
ATOM 887 C C . ARG A 1 115 ? 30.863 -15.049 -33.716 1.00 68.94 115 ARG A C 1
ATOM 889 O O . ARG A 1 115 ? 31.938 -14.599 -34.108 1.00 68.94 115 ARG A O 1
ATOM 896 N N . ASN A 1 116 ? 30.735 -16.161 -32.993 1.00 51.72 116 ASN A N 1
ATOM 897 C CA . ASN A 1 116 ? 31.809 -17.114 -32.692 1.00 51.72 116 ASN A CA 1
ATOM 898 C C . ASN A 1 116 ? 31.686 -18.353 -33.581 1.00 51.72 116 ASN A C 1
ATOM 900 O O . ASN A 1 116 ? 32.734 -18.986 -33.828 1.00 51.72 116 ASN A O 1
#

Secondary structure (DSSP, 8-state):
-HHHHHHHHHHHHHHHHHS--HHHHHHHHHHHHHHHHHHTT-GGGHHHHHHHHHHHHHHHHHHHHHHTTPPPPHHHHHHHHHHHHHHHHHHHHHHHHHHHHHHHHHHHHHHHHTT-

Organism: NCBI:txid1424334

pLDDT: mean 87.06, std 10.71, range [51.72, 97.56]

Sequence (116 aa):
MRGTVALDARLAYEVIKATPDIYAFNRLVDSFNMMSVAMLNDKRFELELNIYGGATRALDEARTLIAAGVQLPARLLEPIRIGVNVIDEVLPRLDLAYLANSELTAVNTVKDMMRN

Radius of gyration: 18.0 Å; Cα contacts (8 Å, |Δi|>4): 96; chains: 1; bounding box: 46×29×54 Å